Protein AF-A0A936FXJ8-F1 (afdb_monomer)

Secondary structure (DSSP, 8-state):
-EEEEEE-TT--SHHHHHHHHHHHHTSTTEEEEEEETTTTEEEEEE-TT--HHHHH--

Radius of gyration: 10.68 Å; Cα contacts (8 Å, |Δi|>4): 88; chains: 1; bounding box: 27×19×23 Å

Foldseek 3Di:
DDKDKDAAPPLQDVPVVVVLQVVLVPDPFWDDWDADSVRRMIMTDGDPPDDPVVSVVD

Structure (mmCIF, N/CA/C/O backbone):
data_AF-A0A936FXJ8-F1
#
_entry.id   AF-A0A936FXJ8-F1
#
loop_
_atom_site.group_PDB
_atom_site.id
_atom_site.type_symbol
_atom_site.label_atom_id
_atom_site.label_alt_id
_atom_site.label_comp_id
_atom_site.label_asym_id
_atom_site.label_entity_id
_atom_site.label_seq_id
_atom_site.pdbx_PDB_ins_code
_atom_site.Cartn_x
_atom_site.Cartn_y
_atom_site.Cartn_z
_atom_site.occupancy
_atom_site.B_iso_or_equiv
_atom_site.auth_seq_id
_atom_site.auth_comp_id
_atom_site.auth_asym_id
_atom_site.auth_atom_id
_atom_site.pdbx_PDB_model_num
ATOM 1 N N . MET A 1 1 ? -10.345 11.585 3.317 1.00 85.62 1 MET A N 1
ATOM 2 C CA . MET A 1 1 ? -9.382 10.824 2.497 1.00 85.62 1 MET A CA 1
ATOM 3 C C . MET A 1 1 ? -8.094 11.626 2.445 1.00 85.62 1 MET A C 1
ATOM 5 O O . MET A 1 1 ? -8.175 12.839 2.275 1.00 85.62 1 MET A O 1
ATOM 9 N N . LYS A 1 2 ? -6.955 10.989 2.716 1.00 95.56 2 LYS A N 1
ATOM 10 C CA . LYS A 1 2 ? -5.618 11.596 2.749 1.00 95.56 2 LYS A CA 1
ATOM 11 C C . LYS A 1 2 ? -4.698 10.809 1.815 1.00 95.56 2 LYS A C 1
ATOM 13 O O . LYS A 1 2 ? -4.906 9.609 1.660 1.00 95.56 2 LYS A O 1
ATOM 18 N N . THR A 1 3 ? -3.691 11.4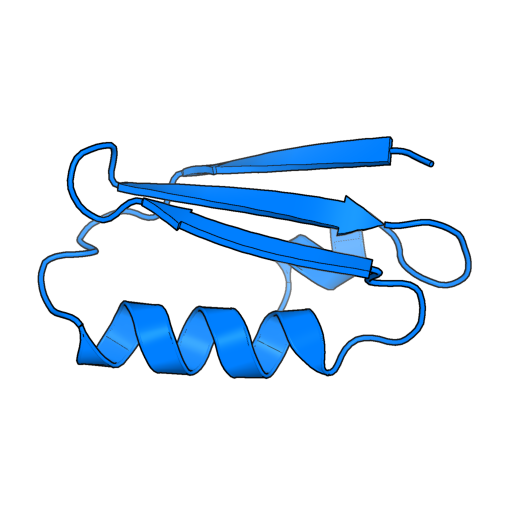82 1.271 1.00 96.62 3 THR A N 1
ATOM 19 C CA . THR A 1 3 ? -2.646 10.870 0.443 1.00 96.62 3 THR A CA 1
ATOM 20 C C . THR A 1 3 ? -1.293 11.143 1.082 1.00 96.62 3 THR A C 1
ATOM 22 O O . THR A 1 3 ? -1.007 12.284 1.447 1.00 96.62 3 THR A O 1
ATOM 25 N N . GLU A 1 4 ? -0.468 10.110 1.219 1.00 96.75 4 GLU A N 1
ATOM 26 C CA . GLU A 1 4 ? 0.908 10.216 1.703 1.00 96.75 4 GLU A CA 1
ATOM 27 C C . GLU A 1 4 ? 1.874 9.658 0.657 1.00 96.75 4 GLU A C 1
ATOM 29 O O . GLU A 1 4 ? 1.610 8.612 0.066 1.00 96.75 4 GLU A O 1
ATOM 34 N N . ILE A 1 5 ? 2.991 10.356 0.444 1.00 96.31 5 ILE A N 1
ATOM 35 C CA . ILE A 1 5 ? 4.045 9.948 -0.487 1.00 96.31 5 ILE A CA 1
ATOM 36 C C . ILE A 1 5 ? 5.299 9.626 0.320 1.00 96.31 5 ILE A C 1
ATOM 38 O O . ILE A 1 5 ? 5.832 10.479 1.031 1.00 96.31 5 ILE A O 1
ATOM 42 N N . ILE A 1 6 ? 5.775 8.393 0.192 1.00 94.88 6 ILE A N 1
ATOM 43 C CA . ILE A 1 6 ? 6.910 7.851 0.937 1.00 94.88 6 ILE A CA 1
ATOM 44 C C . ILE A 1 6 ? 8.055 7.604 -0.040 1.00 94.88 6 ILE A C 1
ATOM 46 O O . ILE A 1 6 ? 7.881 6.911 -1.038 1.00 94.88 6 ILE A O 1
ATOM 50 N N . ASN A 1 7 ? 9.235 8.144 0.260 1.00 94.12 7 ASN A N 1
ATOM 51 C CA . ASN A 1 7 ? 10.448 7.873 -0.511 1.00 94.12 7 ASN A CA 1
ATOM 52 C C . ASN A 1 7 ? 11.090 6.571 -0.020 1.00 94.12 7 ASN A C 1
ATOM 54 O O . ASN A 1 7 ? 11.375 6.431 1.171 1.00 94.12 7 ASN A O 1
ATOM 58 N N . VAL A 1 8 ? 11.359 5.636 -0.930 1.00 91.06 8 VAL A N 1
ATOM 59 C CA . VAL A 1 8 ? 11.924 4.319 -0.621 1.00 91.06 8 VAL A CA 1
ATOM 60 C C . VAL A 1 8 ? 13.298 4.187 -1.262 1.00 91.06 8 VAL A C 1
ATOM 62 O O . VAL A 1 8 ? 13.441 3.914 -2.450 1.00 91.06 8 VAL A O 1
ATOM 65 N N . ALA A 1 9 ? 14.346 4.339 -0.457 1.00 87.25 9 ALA A N 1
ATOM 66 C CA . ALA A 1 9 ? 15.708 4.176 -0.946 1.00 87.25 9 ALA A CA 1
ATOM 67 C C . ALA A 1 9 ? 15.958 2.749 -1.472 1.00 87.25 9 ALA A C 1
ATOM 69 O O . ALA A 1 9 ? 15.521 1.762 -0.882 1.00 87.25 9 ALA A O 1
ATOM 70 N N . ASN A 1 10 ? 16.745 2.637 -2.547 1.00 84.50 10 ASN A N 1
ATOM 71 C CA . ASN A 1 10 ? 17.156 1.361 -3.148 1.00 84.50 10 ASN A CA 1
ATOM 72 C C . ASN A 1 10 ? 16.007 0.472 -3.665 1.00 84.50 10 ASN A C 1
ATOM 74 O O . ASN A 1 10 ? 16.168 -0.749 -3.750 1.00 84.50 10 ASN A O 1
ATOM 78 N N . LEU A 1 11 ? 14.893 1.063 -4.099 1.00 86.25 11 LEU A N 1
ATOM 79 C CA . LEU A 1 11 ? 13.830 0.360 -4.818 1.00 86.25 11 LEU A CA 1
ATOM 80 C C . LEU A 1 11 ? 14.272 0.010 -6.260 1.00 86.25 11 LEU A C 1
ATOM 82 O O . LEU A 1 11 ? 13.836 0.610 -7.230 1.00 86.25 11 LEU A O 1
ATOM 86 N N . LYS A 1 12 ? 15.218 -0.929 -6.400 1.00 77.94 12 LYS A N 1
ATOM 87 C CA . LYS A 1 12 ? 15.884 -1.260 -7.681 1.00 77.94 12 LYS A CA 1
ATOM 88 C C . LYS A 1 12 ? 15.266 -2.439 -8.433 1.00 77.94 12 LYS A C 1
ATOM 90 O O . LYS A 1 12 ? 15.613 -2.677 -9.586 1.00 77.94 12 LYS A O 1
ATOM 95 N N . CYS A 1 13 ? 14.427 -3.237 -7.778 1.00 79.50 13 CYS A N 1
ATOM 96 C CA . C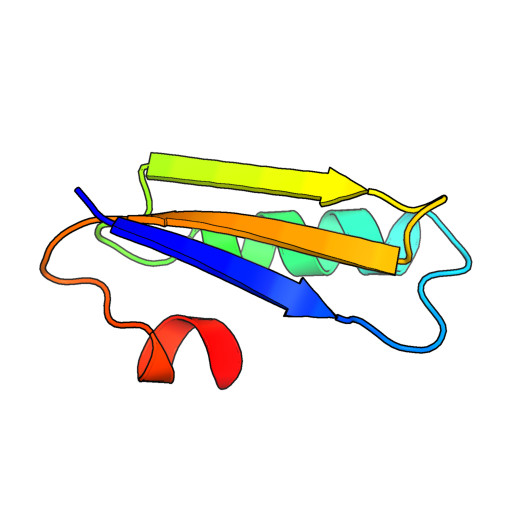YS A 1 13 ? 13.827 -4.422 -8.381 1.00 79.50 13 CYS A CA 1
ATOM 97 C C . CYS A 1 13 ? 12.369 -4.601 -7.948 1.00 79.50 13 CYS A C 1
ATOM 99 O O . CYS A 1 13 ? 11.976 -4.252 -6.834 1.00 79.50 13 CYS A O 1
ATOM 101 N N . ASN A 1 14 ? 11.582 -5.243 -8.816 1.00 77.44 14 ASN A N 1
ATOM 102 C CA . ASN A 1 14 ? 10.148 -5.458 -8.600 1.00 77.44 14 ASN A CA 1
ATOM 103 C C . ASN A 1 14 ? 9.813 -6.334 -7.375 1.00 77.44 14 ASN A C 1
ATOM 105 O O . ASN A 1 14 ? 8.661 -6.370 -6.947 1.00 77.44 14 ASN A O 1
ATOM 109 N N . GLY A 1 15 ? 10.798 -7.037 -6.801 1.00 86.00 15 GLY A N 1
ATOM 110 C CA . GLY A 1 15 ? 10.606 -7.852 -5.600 1.00 86.00 15 GLY A CA 1
ATOM 111 C C . GLY A 1 15 ? 10.172 -7.010 -4.400 1.00 86.00 15 GLY A C 1
ATOM 112 O O . GLY A 1 15 ? 9.109 -7.256 -3.832 1.00 86.00 15 GLY A O 1
ATOM 113 N N . CYS A 1 16 ? 10.948 -5.974 -4.065 1.00 86.38 16 CYS A N 1
ATOM 114 C CA . CYS A 1 16 ? 10.622 -5.067 -2.962 1.00 86.38 16 CYS A CA 1
ATOM 115 C C . CYS A 1 16 ? 9.320 -4.307 -3.231 1.00 86.38 16 CYS A C 1
ATOM 117 O O . CYS A 1 16 ? 8.473 -4.230 -2.347 1.00 86.38 16 CYS A O 1
ATOM 119 N N . ALA A 1 17 ? 9.117 -3.835 -4.466 1.00 90.75 17 ALA A N 1
ATOM 120 C CA . ALA A 1 17 ? 7.901 -3.122 -4.852 1.00 90.75 17 ALA A CA 1
ATOM 121 C C . ALA A 1 17 ? 6.630 -3.945 -4.584 1.00 90.75 17 ALA A C 1
ATOM 123 O O . ALA A 1 17 ? 5.661 -3.439 -4.019 1.00 90.75 17 ALA A O 1
ATOM 124 N N . ASN A 1 18 ? 6.639 -5.235 -4.935 1.00 92.50 18 ASN A N 1
ATOM 125 C CA . ASN A 1 18 ? 5.486 -6.105 -4.724 1.00 92.50 18 ASN A CA 1
ATOM 126 C C . ASN A 1 18 ? 5.250 -6.418 -3.238 1.00 92.50 18 ASN A C 1
ATOM 128 O O . ASN A 1 18 ? 4.100 -6.481 -2.804 1.00 92.50 18 ASN A O 1
ATOM 132 N N . THR A 1 19 ? 6.318 -6.602 -2.456 1.00 92.56 19 THR A N 1
ATOM 133 C CA . THR A 1 19 ? 6.224 -6.827 -1.005 1.00 92.56 19 THR A CA 1
ATOM 134 C C . THR A 1 19 ? 5.648 -5.608 -0.291 1.00 92.56 19 THR A C 1
ATOM 136 O O . THR A 1 19 ? 4.669 -5.748 0.436 1.00 92.56 19 THR A O 1
ATOM 139 N N . ILE A 1 20 ? 6.184 -4.416 -0.565 1.00 92.56 20 ILE A N 1
ATOM 140 C CA . ILE A 1 20 ? 5.710 -3.142 -0.006 1.00 92.56 20 ILE A CA 1
ATOM 141 C C . ILE A 1 20 ? 4.234 -2.936 -0.342 1.00 92.56 20 ILE A C 1
ATOM 143 O O . ILE A 1 20 ? 3.414 -2.723 0.550 1.00 92.56 20 ILE A O 1
ATOM 147 N N . LYS A 1 21 ? 3.869 -3.079 -1.626 1.00 94.19 21 LYS A N 1
ATOM 148 C CA . LYS A 1 21 ? 2.482 -2.919 -2.070 1.00 94.19 21 LYS A CA 1
ATOM 149 C C . LYS A 1 21 ? 1.538 -3.849 -1.313 1.00 94.19 21 LYS A C 1
ATOM 151 O O . LYS A 1 21 ? 0.489 -3.398 -0.864 1.00 94.19 21 LYS A O 1
ATOM 156 N N . LYS A 1 22 ? 1.893 -5.129 -1.169 1.00 95.12 22 LYS A N 1
ATOM 157 C CA . LYS A 1 22 ? 1.069 -6.112 -0.449 1.00 95.12 22 LYS A CA 1
ATOM 158 C C . LYS A 1 22 ? 0.950 -5.801 1.040 1.00 95.12 22 LYS A C 1
ATOM 160 O O . LYS A 1 22 ? -0.155 -5.918 1.560 1.00 95.12 22 LYS A O 1
ATOM 165 N N . SER A 1 23 ? 2.048 -5.413 1.691 1.00 94.62 23 SER A N 1
ATOM 166 C CA . SER A 1 23 ? 2.051 -5.076 3.119 1.00 94.62 23 SER A CA 1
ATOM 167 C C . SER A 1 23 ? 1.099 -3.912 3.392 1.00 94.62 23 SER A C 1
ATOM 169 O O . SER A 1 23 ? 0.099 -4.073 4.085 1.00 94.62 23 SER A O 1
ATOM 171 N N . ILE A 1 24 ? 1.310 -2.784 2.705 1.00 95.88 24 ILE A N 1
ATOM 172 C CA . ILE A 1 24 ? 0.525 -1.561 2.912 1.00 95.88 24 ILE A CA 1
ATOM 173 C C . ILE A 1 24 ? -0.937 -1.748 2.485 1.00 95.88 24 ILE A C 1
ATOM 175 O O . ILE A 1 24 ? -1.840 -1.285 3.172 1.00 95.88 24 ILE A O 1
ATOM 179 N N . SER A 1 25 ? -1.203 -2.466 1.386 1.00 96.38 25 SER A N 1
ATOM 180 C CA . SER A 1 25 ? -2.587 -2.716 0.939 1.00 96.38 25 SER A CA 1
ATOM 181 C C . SER A 1 25 ? -3.380 -3.615 1.894 1.00 96.38 25 SER A C 1
ATOM 183 O O . SER A 1 25 ? -4.593 -3.720 1.746 1.00 96.38 25 SER A O 1
ATOM 185 N N . SER A 1 26 ? -2.712 -4.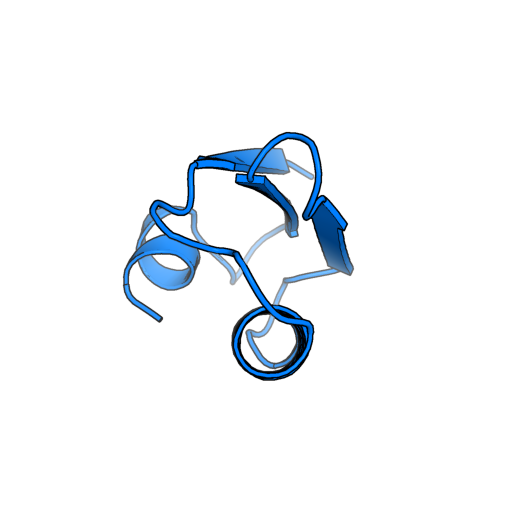299 2.829 1.00 96.44 26 SER A N 1
ATOM 186 C CA . SER A 1 26 ? -3.369 -5.145 3.833 1.00 96.44 26 SER A CA 1
ATOM 187 C C . SER A 1 26 ? -3.790 -4.366 5.085 1.00 96.44 26 SER A C 1
ATOM 189 O O . SER A 1 26 ? -4.470 -4.931 5.938 1.00 96.44 26 SER A O 1
ATOM 191 N N . ILE A 1 27 ? -3.401 -3.091 5.202 1.00 96.06 27 ILE A N 1
ATOM 192 C CA . ILE A 1 27 ? -3.757 -2.221 6.328 1.00 96.06 27 ILE A CA 1
ATOM 193 C C . ILE A 1 27 ? -5.215 -1.764 6.179 1.00 96.06 27 ILE A C 1
ATOM 195 O O . ILE A 1 27 ? -5.626 -1.255 5.133 1.00 96.06 27 ILE A O 1
ATOM 199 N N . GLU A 1 28 ? -6.010 -1.921 7.237 1.00 97.25 28 GLU A N 1
ATOM 200 C CA . GLU A 1 28 ? -7.413 -1.501 7.243 1.00 97.25 28 GLU A CA 1
ATOM 201 C C . GLU A 1 28 ? -7.535 0.024 7.114 1.00 97.25 28 GLU A C 1
ATOM 203 O O . GLU A 1 28 ? -6.909 0.776 7.851 1.00 97.25 28 GLU A O 1
ATOM 208 N N . GLY A 1 29 ? -8.361 0.497 6.178 1.00 97.12 29 GLY A N 1
ATOM 209 C CA . GLY A 1 29 ? -8.510 1.927 5.878 1.00 97.12 29 GLY A CA 1
ATOM 210 C C . GLY A 1 29 ? -7.609 2.429 4.744 1.00 97.12 29 GLY A C 1
ATOM 211 O O . GLY A 1 29 ? -7.809 3.549 4.263 1.00 97.12 29 GLY A O 1
ATOM 212 N N . VAL A 1 30 ? -6.676 1.607 4.244 1.00 97.62 30 VAL A N 1
ATOM 213 C CA . VAL A 1 30 ? -5.966 1.879 2.985 1.00 97.62 30 VAL A CA 1
ATOM 214 C C . VAL A 1 30 ? -6.879 1.571 1.801 1.00 97.62 30 V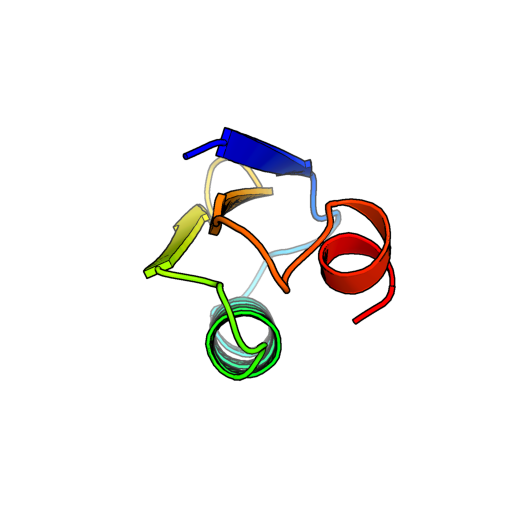AL A C 1
ATOM 216 O O . VAL A 1 30 ? -7.499 0.516 1.715 1.00 97.62 30 VAL A O 1
ATOM 219 N N . SER A 1 31 ? -6.970 2.521 0.874 1.00 97.31 31 SER A N 1
ATOM 220 C CA . SER A 1 31 ? -7.822 2.434 -0.318 1.00 97.31 31 SER A CA 1
ATOM 221 C C . SER A 1 31 ? -7.020 2.235 -1.606 1.00 97.31 31 SER A C 1
ATOM 223 O O . SER A 1 31 ? -7.526 1.638 -2.554 1.00 97.31 31 SER A O 1
ATOM 225 N N . SER A 1 32 ? -5.781 2.732 -1.663 1.00 97.38 32 SER A N 1
ATOM 226 C CA . SER A 1 32 ? -4.916 2.617 -2.840 1.00 97.38 32 SER A CA 1
ATOM 227 C C . SER A 1 32 ? -3.443 2.647 -2.449 1.00 97.38 32 SER A C 1
ATOM 229 O O . SER A 1 32 ? -3.052 3.392 -1.551 1.00 97.38 32 SER A O 1
ATOM 231 N N . VAL A 1 33 ? -2.630 1.854 -3.153 1.00 97.19 33 VAL A N 1
ATOM 232 C CA . VAL A 1 33 ? -1.166 1.859 -3.046 1.00 97.19 33 VAL A CA 1
ATOM 233 C C . VAL A 1 33 ? -0.564 1.812 -4.445 1.00 97.19 33 VAL A C 1
ATOM 235 O O . VAL A 1 33 ? -0.754 0.843 -5.194 1.00 97.19 33 VAL A O 1
ATOM 238 N N . VAL A 1 34 ? 0.197 2.847 -4.785 1.00 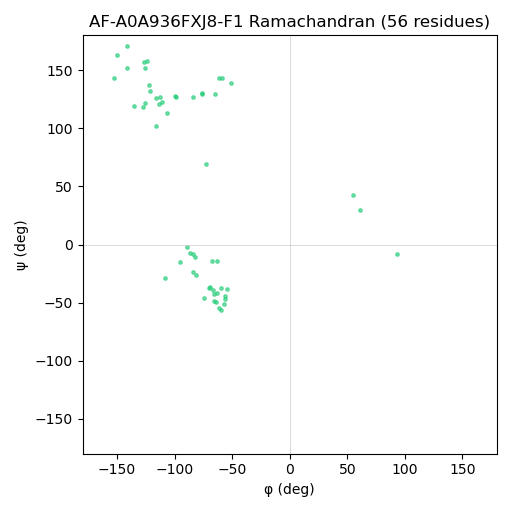96.12 34 VAL A N 1
ATOM 239 C CA . VAL A 1 34 ? 0.925 2.978 -6.050 1.00 96.12 34 VAL A CA 1
ATOM 240 C C . VAL A 1 34 ? 2.413 3.014 -5.743 1.00 96.12 34 VAL A C 1
ATOM 242 O O . VAL A 1 34 ? 2.856 3.821 -4.935 1.00 96.12 34 VAL A O 1
ATOM 245 N N . VAL A 1 35 ? 3.178 2.128 -6.377 1.00 94.50 35 VAL A N 1
ATOM 246 C CA . VAL A 1 35 ? 4.635 2.068 -6.231 1.00 94.50 35 VAL A CA 1
ATOM 247 C C . VAL A 1 35 ? 5.263 2.513 -7.542 1.00 94.50 35 VAL A C 1
ATOM 249 O O . VAL A 1 35 ? 5.001 1.903 -8.580 1.00 94.50 35 VAL A O 1
ATOM 252 N N . ASP A 1 36 ? 6.094 3.543 -7.474 1.00 92.94 36 ASP A N 1
ATOM 253 C CA . ASP A 1 36 ? 6.875 4.067 -8.584 1.00 92.94 36 ASP A CA 1
ATOM 254 C C . ASP A 1 36 ? 8.345 3.671 -8.388 1.00 92.94 36 ASP A C 1
ATOM 256 O O . ASP A 1 36 ? 8.994 4.085 -7.426 1.00 92.94 36 ASP A O 1
ATOM 260 N N . ASN A 1 37 ? 8.860 2.809 -9.269 1.00 90.06 37 ASN A N 1
ATOM 261 C CA . ASN A 1 37 ? 10.249 2.347 -9.188 1.00 90.06 37 ASN A CA 1
ATOM 262 C C . ASN A 1 37 ? 11.229 3.362 -9.789 1.00 90.06 37 ASN A C 1
ATOM 264 O O . ASN A 1 37 ? 12.387 3.375 -9.378 1.00 90.06 37 ASN A O 1
ATOM 268 N N . ASP A 1 38 ? 10.776 4.190 -10.734 1.00 90.19 38 ASP A N 1
ATOM 269 C CA . ASP A 1 38 ? 11.614 5.186 -11.399 1.00 90.19 38 ASP A CA 1
ATOM 270 C C . ASP A 1 38 ? 11.872 6.361 -10.447 1.00 90.19 3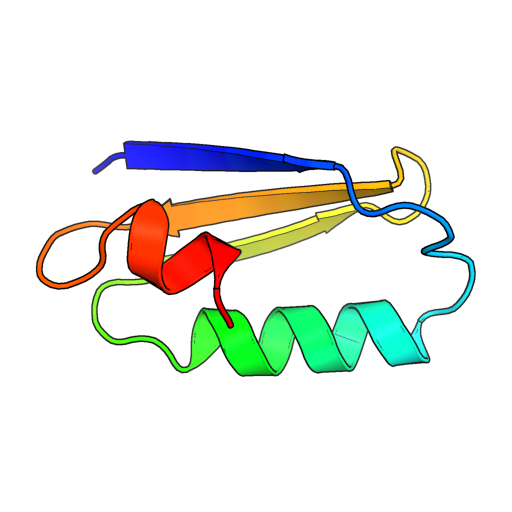8 ASP A C 1
ATOM 272 O O . ASP A 1 38 ? 13.021 6.744 -10.223 1.00 90.19 38 ASP A O 1
ATOM 276 N N . GLU A 1 39 ? 10.816 6.843 -9.788 1.00 92.44 39 GLU A N 1
ATOM 277 C CA . GLU A 1 39 ? 10.890 7.906 -8.778 1.00 92.44 39 GLU A CA 1
ATOM 278 C C . GLU A 1 39 ? 11.261 7.383 -7.382 1.00 92.44 39 GLU A C 1
ATOM 280 O O . GLU A 1 39 ? 11.515 8.162 -6.465 1.00 92.44 39 GLU A O 1
ATOM 285 N N . MET A 1 40 ? 11.308 6.060 -7.197 1.00 93.75 40 MET A N 1
ATOM 286 C CA . MET A 1 40 ? 11.547 5.412 -5.903 1.00 93.75 40 MET A CA 1
ATOM 287 C C . MET A 1 40 ? 10.555 5.866 -4.817 1.00 93.75 40 MET A C 1
ATOM 289 O O . MET A 1 40 ? 10.935 6.106 -3.667 1.00 93.75 40 MET A O 1
ATOM 293 N N . THR A 1 41 ? 9.273 5.976 -5.170 1.00 94.38 41 THR A N 1
ATOM 294 C CA . THR A 1 41 ? 8.220 6.442 -4.257 1.00 94.38 41 THR A CA 1
ATOM 295 C C . THR A 1 41 ? 7.072 5.452 -4.105 1.00 94.38 41 THR A C 1
ATOM 297 O O . THR A 1 41 ? 6.822 4.588 -4.946 1.00 94.38 41 THR A O 1
ATOM 300 N N . VAL A 1 42 ? 6.350 5.582 -2.995 1.00 95.94 42 VAL A N 1
ATOM 301 C CA . VAL A 1 42 ? 5.108 4.866 -2.715 1.00 95.94 42 VAL A CA 1
ATOM 302 C C . VAL A 1 42 ? 4.052 5.890 -2.332 1.00 95.94 42 VAL A C 1
ATOM 304 O O . VAL A 1 42 ? 4.209 6.598 -1.341 1.00 95.94 42 VAL A O 1
ATOM 307 N N . SER A 1 43 ? 2.984 5.972 -3.119 1.00 97.25 43 SER A N 1
ATOM 308 C CA . SER A 1 43 ? 1.823 6.815 -2.834 1.00 97.25 43 SER A CA 1
ATOM 309 C C . SER A 1 43 ? 0.708 5.970 -2.233 1.00 97.25 43 SER A C 1
ATOM 311 O O . SER A 1 43 ? 0.339 4.936 -2.798 1.00 97.25 43 SER A O 1
ATOM 313 N N . VAL A 1 44 ? 0.179 6.407 -1.093 1.00 98.00 44 VAL A N 1
ATOM 314 C CA . VAL A 1 44 ? -0.842 5.685 -0.329 1.00 98.00 44 VAL A CA 1
ATOM 315 C C . VAL A 1 44 ? -2.035 6.593 -0.086 1.00 98.00 44 VAL A C 1
ATOM 317 O O . VAL A 1 44 ? -1.897 7.637 0.552 1.00 98.00 44 VAL A O 1
ATOM 320 N N . ASP A 1 45 ? -3.209 6.168 -0.546 1.00 98.00 45 ASP A N 1
ATOM 321 C CA . ASP A 1 45 ? -4.480 6.821 -0.237 1.00 98.00 45 ASP A CA 1
ATOM 322 C C . ASP A 1 45 ? -5.180 6.071 0.891 1.00 98.00 45 ASP A C 1
ATOM 324 O O . ASP A 1 45 ? -5.391 4.856 0.807 1.00 98.00 45 ASP A O 1
ATOM 328 N N . PHE A 1 46 ? -5.568 6.790 1.941 1.00 97.75 46 PHE A N 1
ATOM 329 C CA . PHE A 1 46 ? -6.150 6.183 3.133 1.00 97.75 46 PHE A CA 1
ATOM 330 C C . PHE A 1 46 ? -7.151 7.088 3.863 1.00 97.75 46 PHE A C 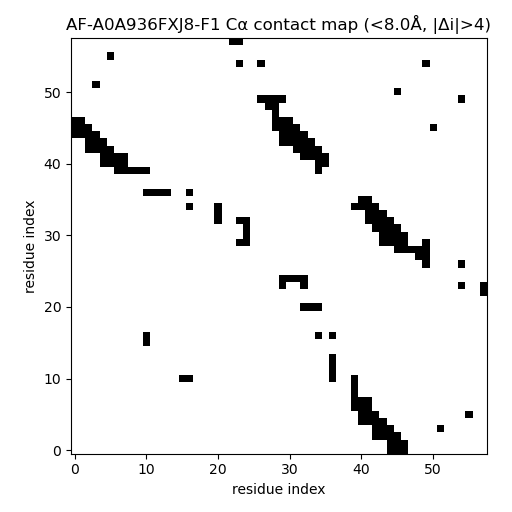1
ATOM 332 O O . PHE A 1 46 ? -7.238 8.312 3.676 1.00 97.75 46 PHE A O 1
ATOM 339 N N . SER A 1 47 ? -7.940 6.456 4.719 1.00 97.44 47 SER A N 1
ATOM 340 C CA . SER A 1 47 ? -8.852 7.070 5.680 1.00 97.44 47 SER A CA 1
ATOM 341 C C . SER A 1 47 ? -8.822 6.287 6.987 1.00 97.44 47 SER A C 1
ATOM 343 O O . SER A 1 47 ? -8.251 5.204 7.036 1.00 97.44 47 SER A O 1
ATOM 345 N N . GLU A 1 48 ? -9.457 6.818 8.032 1.00 95.06 48 GLU A N 1
ATOM 346 C CA . GLU A 1 48 ? -9.616 6.076 9.286 1.00 95.06 48 GLU A CA 1
ATOM 347 C C . GLU A 1 48 ? -10.195 4.668 9.017 1.00 95.06 48 GLU A C 1
ATOM 349 O O . GLU A 1 48 ? -11.069 4.536 8.150 1.00 95.06 48 GLU A O 1
ATOM 354 N N . PRO A 1 49 ? -9.699 3.625 9.709 1.00 95.25 49 PRO A N 1
ATOM 355 C CA . PRO A 1 49 ? -8.802 3.692 10.872 1.00 95.25 49 PRO A CA 1
ATOM 356 C C . PRO A 1 49 ? -7.304 3.866 10.557 1.00 95.25 49 PRO A C 1
ATOM 358 O O . PRO A 1 49 ? -6.555 4.203 11.470 1.00 95.25 49 PRO A O 1
ATOM 361 N N . ALA A 1 50 ? -6.871 3.724 9.299 1.00 96.12 50 ALA A N 1
ATOM 362 C CA . ALA A 1 50 ? -5.465 3.875 8.929 1.00 96.12 50 ALA A CA 1
ATOM 363 C C . ALA A 1 5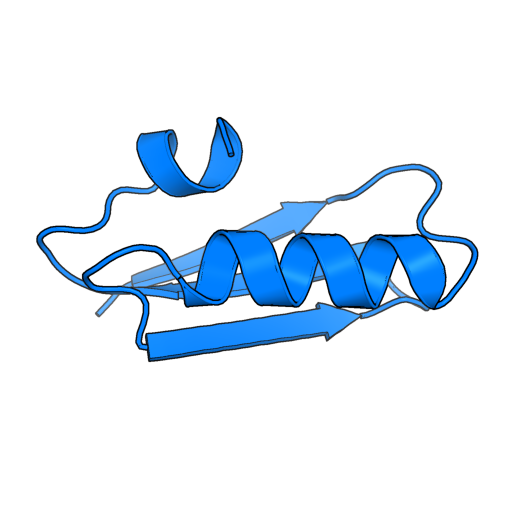0 ? -4.911 5.263 9.280 1.00 96.12 50 ALA A C 1
ATOM 365 O O . ALA A 1 50 ? -5.551 6.309 9.096 1.00 96.12 50 ALA A O 1
ATOM 366 N N . SER A 1 51 ? -3.651 5.276 9.710 1.00 95.44 51 SER A N 1
ATOM 367 C CA . SER A 1 51 ? -2.900 6.494 9.996 1.00 95.44 51 SER A CA 1
ATOM 368 C C . SER A 1 51 ? -1.566 6.524 9.253 1.00 95.44 51 SER A C 1
ATOM 370 O O . SER A 1 51 ? -0.994 5.493 8.911 1.00 95.44 51 SER A O 1
ATOM 372 N N . LYS A 1 52 ? -1.025 7.731 9.050 1.00 93.38 52 LYS A N 1
ATOM 373 C CA . LYS A 1 52 ? 0.308 7.911 8.456 1.00 93.38 52 LYS A CA 1
ATOM 374 C C . LYS A 1 52 ? 1.391 7.133 9.214 1.00 93.38 52 LYS A C 1
ATOM 376 O O . LYS A 1 52 ? 2.304 6.615 8.587 1.00 93.38 52 LYS A O 1
ATOM 381 N N . LEU A 1 53 ? 1.300 7.092 10.544 1.00 92.44 53 LEU A N 1
ATOM 382 C CA . LEU A 1 53 ? 2.297 6.436 11.387 1.00 92.44 53 LEU A CA 1
ATOM 383 C C . LEU A 1 53 ? 2.307 4.923 11.133 1.00 92.44 53 LEU A C 1
ATOM 385 O O . LEU A 1 53 ? 3.347 4.363 10.814 1.00 92.44 53 LEU A O 1
ATOM 389 N N . GLU A 1 54 ? 1.126 4.306 11.142 1.00 92.25 54 GLU A N 1
ATOM 390 C CA . 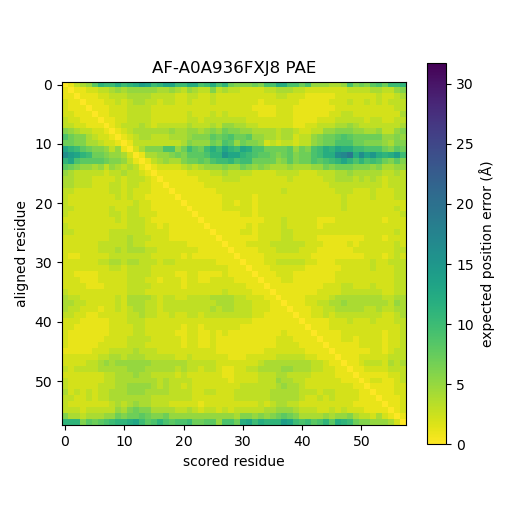GLU A 1 54 ? 0.950 2.877 10.863 1.00 92.25 54 GLU A CA 1
ATOM 391 C C . GLU A 1 54 ? 1.441 2.472 9.465 1.00 92.25 54 GLU A C 1
ATOM 393 O O . GLU A 1 54 ? 2.037 1.410 9.304 1.00 92.25 54 GLU A O 1
ATOM 398 N N . ILE A 1 55 ? 1.230 3.331 8.461 1.00 93.50 55 ILE A N 1
ATOM 399 C CA . ILE A 1 55 ? 1.664 3.092 7.077 1.00 93.50 55 ILE A CA 1
ATOM 400 C C . ILE A 1 55 ? 3.194 3.146 6.938 1.00 93.50 55 ILE A C 1
ATOM 402 O O . ILE A 1 55 ? 3.752 2.406 6.136 1.00 93.50 55 ILE A O 1
ATOM 406 N N . VAL A 1 56 ? 3.876 4.028 7.676 1.00 90.31 56 VAL A N 1
ATOM 407 C CA . VAL A 1 56 ? 5.338 4.215 7.575 1.00 90.31 56 VAL A CA 1
ATOM 408 C C . VAL A 1 56 ? 6.116 3.196 8.419 1.00 90.31 56 VAL A C 1
ATOM 410 O O . VAL A 1 56 ? 7.276 2.925 8.120 1.00 90.31 56 VAL A O 1
ATOM 413 N N . GLU A 1 57 ? 5.503 2.632 9.461 1.00 85.75 57 GLU A N 1
ATOM 414 C CA . GLU A 1 57 ? 6.128 1.630 10.340 1.00 85.75 57 GLU A CA 1
ATOM 415 C C . GLU A 1 57 ? 5.936 0.168 9.874 1.00 85.75 57 GLU A C 1
ATOM 417 O O . GLU A 1 57 ? 6.478 -0.739 10.511 1.00 85.75 57 GLU A O 1
ATOM 422 N N . ASN A 1 58 ? 5.199 -0.067 8.779 1.00 74.50 58 ASN A N 1
ATOM 423 C CA . ASN A 1 58 ? 4.968 -1.387 8.160 1.00 74.50 58 ASN A CA 1
ATOM 424 C C . ASN A 1 58 ? 5.974 -1.714 7.047 1.00 74.50 58 ASN A C 1
ATOM 426 O O . ASN A 1 58 ? 6.371 -2.898 6.946 1.00 74.50 58 ASN A O 1
#

Nearest PDB structures (foldseek):
  4a4j-assembly1_A  TM=9.281E-01  e=1.400E-04  Synechocystis sp. PCC 6803
  1osd-assembly2_B  TM=9.191E-01  e=2.735E-04  Cupriavidus metallidurans
  6ff1-assembly1_A  TM=9.311E-01  e=1.458E-03  Staphylococcus aureus subsp. aureus NCTC 8325
  7si6-assembly1_A  TM=9.384E-01  e=3.723E-03  Xenopus tropicalis
  1fvs-assembly1_A  TM=9.353E-01  e=5.563E-03  Saccharomyces cerevisiae

Mean predicted aligned error: 2.93 Å

Solvent-accessible surface area (backbone atoms only — not comparable to full-atom values): 3443 Å² total; per-residue (Å²): 123,49,76,49,80,44,81,43,86,85,49,81,51,71,67,61,52,52,50,51,44,55,56,54,59,66,41,66,36,46,78,47,68,47,72,40,61,88,80,23,33,37,40,37,33,31,31,77,83,39,46,73,67,64,64,73,75,107

pLDDT: mean 92.58, std 5.47, range [74.5, 98.0]

Sequence (58 aa):
MKTEIINVANLKCNGCANTIKKSISSIEGVSSVVVDNDEMTVSVDFSEPASKLEIVEN